Protein AF-A0A4R1XWA6-F1 (afdb_monomer_lite)

Sequence (95 aa):
MARWVLLISILNLIAIFLLYLNSFIQNNNHYAISIDTYFMSSSIIIFLFSLFCCKRNIILLSMLALVMSVVMNVYNIGVSYEIWIEREQPELATK

Radius of gyration: 16.39 Å; chains: 1; bounding box: 33×16×53 Å

Foldseek 3Di:
DVVVLQVLLVVLQVVLVVVLVVCVVVVDLPCVLVVLVVSLVSLVVSLVVVVVVVDPVSNVSSVVSNVSSVVSNVVSVVSVVLVVCVPPPVVVNPD

pLDDT: mean 82.65, std 9.49, range [50.03, 93.19]

Secondary structure (DSSP, 8-state):
-HHHHHHHHHHHHHHHHHHHHHHHHHT--TTHHHHHHHHHHHHHHHHHHHHHTT-HHHHHHHHHHHHHHHHHHHHHHHHHHHHHHHHH-TTTS--

Organism: Acinetobacter calcoaceticus (NCBI:txid471)

Structure (mmCIF, N/CA/C/O backbone):
data_AF-A0A4R1XWA6-F1
#
_entry.id   AF-A0A4R1XWA6-F1
#
loop_
_atom_site.group_PDB
_atom_site.id
_atom_site.type_symbol
_atom_site.label_atom_id
_atom_site.label_alt_id
_atom_site.label_comp_id
_atom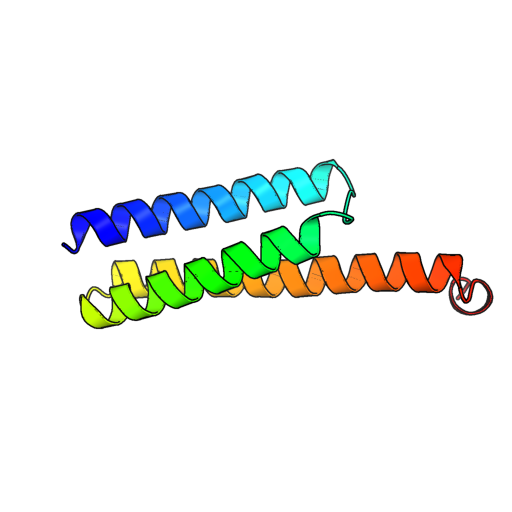_site.label_asym_id
_atom_site.label_entity_id
_atom_site.label_seq_id
_atom_site.pdbx_PDB_ins_code
_atom_site.Cartn_x
_atom_site.Cartn_y
_atom_site.Cartn_z
_atom_site.occupancy
_atom_site.B_iso_or_equiv
_atom_site.auth_seq_id
_atom_site.auth_comp_id
_atom_site.auth_asym_id
_atom_site.auth_atom_id
_atom_site.pdbx_PDB_model_num
ATOM 1 N N . MET A 1 1 ? -9.361 -3.636 22.628 1.00 70.75 1 MET A N 1
ATOM 2 C CA . MET A 1 1 ? -9.445 -4.047 21.207 1.00 70.75 1 MET A CA 1
ATOM 3 C C . MET A 1 1 ? -9.188 -2.873 20.257 1.00 70.75 1 MET A C 1
ATOM 5 O O . MET A 1 1 ? -8.149 -2.872 19.617 1.00 70.75 1 MET A O 1
ATOM 9 N N . ALA A 1 2 ? -10.015 -1.819 20.252 1.00 78.12 2 ALA A N 1
ATOM 10 C CA . ALA A 1 2 ? -9.855 -0.672 19.340 1.00 78.12 2 ALA A CA 1
ATOM 11 C C . ALA A 1 2 ? -8.477 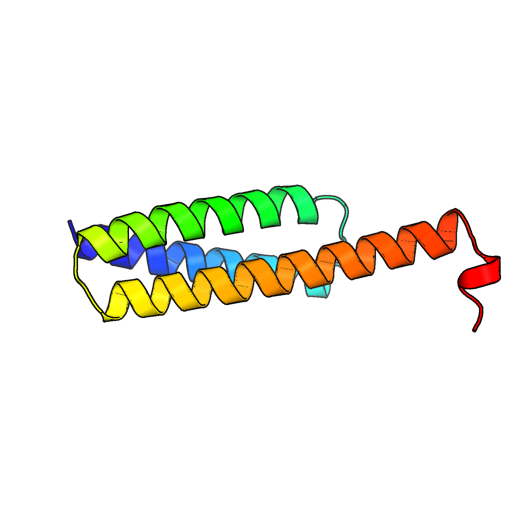0.034 19.376 1.00 78.12 2 ALA A C 1
ATOM 13 O O . ALA A 1 2 ? -7.987 0.461 18.338 1.00 78.12 2 ALA A O 1
ATOM 14 N N . ARG A 1 3 ? -7.822 0.126 20.545 1.00 85.56 3 ARG A N 1
ATOM 15 C CA . ARG A 1 3 ? -6.480 0.733 20.676 1.00 85.56 3 ARG A CA 1
ATOM 16 C C . ARG A 1 3 ? -5.397 -0.041 19.910 1.00 85.56 3 ARG A C 1
ATOM 18 O O . ARG A 1 3 ? -4.520 0.575 19.319 1.00 85.56 3 ARG A O 1
ATOM 25 N N . TRP A 1 4 ? -5.490 -1.370 19.891 1.00 87.69 4 TRP A N 1
ATOM 26 C CA . TRP A 1 4 ? -4.561 -2.234 19.158 1.00 87.69 4 TRP A CA 1
ATOM 27 C C . TRP A 1 4 ? -4.803 -2.165 17.653 1.00 87.69 4 TRP A C 1
ATOM 29 O O . TRP A 1 4 ? -3.852 -2.021 16.896 1.00 87.69 4 TRP A O 1
ATOM 39 N N . VAL A 1 5 ? -6.072 -2.169 17.227 1.00 86.06 5 VAL A N 1
ATOM 40 C CA . VAL A 1 5 ? -6.430 -1.994 15.809 1.00 86.06 5 VAL A CA 1
ATOM 41 C C . VAL A 1 5 ? -5.949 -0.636 15.298 1.00 86.06 5 VAL A C 1
ATOM 43 O O . VAL A 1 5 ? -5.390 -0.563 14.209 1.00 86.06 5 VAL A O 1
ATOM 46 N N . LEU A 1 6 ? -6.083 0.429 16.096 1.00 86.56 6 LEU A N 1
ATOM 47 C CA . LEU A 1 6 ? -5.549 1.748 15.753 1.00 86.56 6 LEU A CA 1
ATOM 48 C C . LEU A 1 6 ? -4.024 1.717 15.577 1.00 86.56 6 LEU A C 1
ATOM 50 O O . LEU A 1 6 ? -3.531 2.207 14.567 1.00 86.56 6 LEU A O 1
ATOM 54 N N . LEU A 1 7 ? -3.290 1.121 16.523 1.00 91.88 7 LEU A N 1
ATOM 55 C CA . LEU A 1 7 ? -1.831 1.012 16.439 1.00 91.88 7 LEU A CA 1
ATOM 56 C C . LEU A 1 7 ? -1.395 0.248 15.181 1.00 91.88 7 LEU A C 1
ATOM 58 O O . LEU A 1 7 ? -0.549 0.733 14.438 1.00 91.88 7 LEU A O 1
ATOM 62 N N . ILE A 1 8 ? -2.013 -0.905 14.914 1.00 89.69 8 ILE A N 1
ATOM 63 C CA . ILE A 1 8 ? -1.735 -1.720 13.723 1.00 89.69 8 ILE A CA 1
ATOM 64 C C . ILE A 1 8 ? -2.050 -0.934 12.447 1.00 89.69 8 ILE A C 1
ATOM 66 O O . ILE A 1 8 ? -1.266 -0.961 11.506 1.00 89.69 8 ILE A O 1
ATOM 70 N N . SER A 1 9 ? -3.157 -0.188 12.423 1.00 87.75 9 SER A N 1
ATOM 71 C CA . SER A 1 9 ? -3.540 0.619 11.258 1.00 87.75 9 SER A CA 1
ATOM 72 C C . SER A 1 9 ? -2.532 1.743 10.986 1.00 87.75 9 SER A C 1
ATOM 74 O O . SER A 1 9 ? -2.181 1.979 9.834 1.00 87.75 9 SER A O 1
ATOM 76 N N . ILE A 1 10 ? -2.033 2.409 12.035 1.00 90.81 10 ILE A N 1
ATOM 77 C CA . ILE A 1 10 ? -0.989 3.440 11.921 1.00 90.81 10 ILE A CA 1
ATOM 78 C C . ILE A 1 10 ? 0.317 2.822 11.416 1.00 90.81 10 ILE A C 1
ATOM 80 O O . ILE A 1 10 ? 0.910 3.346 10.479 1.00 90.81 10 ILE A O 1
ATOM 84 N N . LEU A 1 11 ? 0.748 1.699 11.996 1.00 92.38 11 LEU A N 1
ATOM 85 C CA . LEU A 1 11 ? 1.966 1.007 11.569 1.00 92.38 11 LEU A CA 1
ATOM 86 C C . LEU A 1 11 ? 1.874 0.534 10.114 1.00 92.38 11 LEU A C 1
ATOM 88 O O . LEU A 1 11 ? 2.837 0.690 9.372 1.00 92.38 11 LEU A O 1
ATOM 92 N N . ASN A 1 12 ? 0.717 0.020 9.690 1.00 90.56 12 ASN A N 1
ATOM 93 C CA . ASN A 1 12 ? 0.479 -0.385 8.305 1.00 90.56 12 ASN A CA 1
ATOM 94 C C . ASN A 1 12 ? 0.589 0.810 7.349 1.00 90.56 12 ASN A C 1
ATOM 96 O O . ASN A 1 12 ? 1.260 0.714 6.328 1.00 90.56 12 ASN A O 1
ATOM 100 N N . LEU A 1 13 ? 0.005 1.959 7.707 1.00 89.31 13 LEU A N 1
ATOM 101 C CA . LEU A 1 13 ? 0.111 3.177 6.903 1.00 89.31 13 LEU A CA 1
ATOM 102 C C . LEU A 1 13 ? 1.559 3.688 6.811 1.00 89.31 13 LEU A C 1
ATOM 104 O O . LEU A 1 13 ? 2.010 4.048 5.727 1.00 89.31 13 LEU A O 1
ATOM 108 N N . ILE A 1 14 ? 2.300 3.685 7.925 1.00 91.62 14 ILE A N 1
ATOM 109 C CA . ILE A 1 14 ? 3.721 4.069 7.946 1.00 91.62 14 ILE A CA 1
ATOM 110 C C . ILE A 1 14 ? 4.547 3.119 7.074 1.00 91.62 14 ILE A C 1
ATOM 112 O O . ILE A 1 14 ? 5.381 3.576 6.300 1.00 91.62 14 ILE A O 1
ATOM 116 N N . ALA A 1 15 ? 4.309 1.810 7.165 1.00 87.94 15 ALA A N 1
ATOM 117 C CA . ALA A 1 15 ? 5.024 0.819 6.369 1.00 87.94 15 ALA A CA 1
ATOM 118 C C . ALA A 1 15 ? 4.769 0.994 4.864 1.00 87.94 15 ALA A C 1
ATOM 120 O O . ALA A 1 15 ? 5.731 1.027 4.099 1.00 87.94 15 ALA A O 1
ATOM 121 N N . ILE A 1 16 ? 3.508 1.191 4.455 1.00 86.94 16 ILE A N 1
ATOM 122 C CA . ILE A 1 16 ? 3.145 1.514 3.063 1.00 86.94 16 ILE A CA 1
ATOM 123 C C . ILE A 1 16 ? 3.909 2.753 2.598 1.00 86.94 16 ILE A C 1
ATOM 125 O O . ILE A 1 16 ? 4.517 2.745 1.533 1.00 86.94 16 ILE A O 1
ATOM 129 N N . PHE A 1 17 ? 3.920 3.806 3.414 1.00 86.38 17 PHE A N 1
ATOM 130 C CA . PHE A 1 17 ? 4.584 5.057 3.069 1.00 86.38 17 PHE A CA 1
ATOM 131 C C . PHE A 1 17 ? 6.108 4.908 2.924 1.00 86.38 17 PHE A C 1
ATOM 133 O O . PHE A 1 17 ? 6.688 5.402 1.959 1.00 86.38 17 PHE A O 1
ATOM 140 N N . LEU A 1 18 ? 6.767 4.204 3.849 1.00 86.94 18 LEU A N 1
ATOM 141 C CA . LEU A 1 18 ? 8.215 3.973 3.792 1.00 86.94 18 LEU A CA 1
ATOM 142 C C . LEU A 1 18 ? 8.615 3.104 2.596 1.00 86.94 18 LEU A C 1
ATOM 144 O O . LEU A 1 18 ? 9.623 3.378 1.948 1.00 86.94 18 LEU A O 1
ATOM 148 N N . LEU A 1 19 ? 7.826 2.077 2.284 1.00 82.38 19 LEU A N 1
ATOM 149 C CA . LEU A 1 19 ? 8.080 1.218 1.130 1.00 82.38 19 LEU A CA 1
ATOM 150 C C . LEU A 1 19 ? 7.827 1.938 -0.185 1.00 82.38 19 LEU A C 1
ATOM 152 O O . LEU A 1 19 ? 8.620 1.773 -1.108 1.00 82.38 19 LEU A O 1
ATOM 156 N N . TYR A 1 20 ? 6.798 2.786 -0.244 1.00 80.00 20 TYR A N 1
ATOM 157 C CA . TYR A 1 20 ? 6.595 3.683 -1.374 1.00 80.00 20 TYR A CA 1
ATOM 158 C C . TYR A 1 20 ? 7.845 4.534 -1.590 1.00 80.00 20 TYR A C 1
ATOM 160 O O . TYR A 1 20 ? 8.396 4.546 -2.690 1.00 80.00 20 TYR A O 1
ATOM 168 N N . LEU A 1 21 ? 8.313 5.237 -0.551 1.00 82.06 21 LEU A N 1
ATOM 169 C CA . LEU A 1 21 ? 9.504 6.084 -0.647 1.00 82.06 21 LEU A CA 1
ATOM 170 C C . LEU A 1 21 ? 10.712 5.295 -1.152 1.00 82.06 21 LEU A C 1
ATOM 172 O O . LEU A 1 21 ? 11.425 5.765 -2.036 1.00 82.06 21 LEU A O 1
ATOM 176 N N . ASN A 1 22 ? 10.920 4.085 -0.635 1.00 81.00 22 ASN A N 1
ATOM 177 C CA . ASN A 1 22 ? 12.013 3.234 -1.085 1.00 81.00 22 ASN A CA 1
ATOM 178 C C . ASN A 1 22 ? 11.865 2.820 -2.560 1.00 81.00 22 ASN A C 1
ATOM 180 O O . ASN A 1 22 ? 12.837 2.889 -3.308 1.00 81.00 22 ASN A O 1
ATOM 184 N N . SER A 1 23 ? 10.661 2.433 -2.987 1.00 74.75 23 SER A N 1
ATOM 185 C CA . SER A 1 23 ? 10.360 2.067 -4.378 1.00 74.75 23 SER A CA 1
ATOM 186 C C . SER A 1 23 ? 10.600 3.235 -5.335 1.00 74.75 23 SER A C 1
ATOM 188 O O . SER A 1 23 ? 11.177 3.049 -6.403 1.00 74.75 23 SER A O 1
ATOM 190 N N . PHE A 1 24 ? 10.218 4.447 -4.926 1.00 75.31 24 PHE A N 1
ATOM 191 C CA . PHE A 1 24 ? 10.455 5.667 -5.692 1.00 75.31 24 PHE A CA 1
ATOM 192 C C . PHE A 1 24 ? 11.951 5.997 -5.814 1.00 75.31 24 PHE A C 1
ATOM 194 O O . PHE A 1 24 ? 12.414 6.354 -6.890 1.00 75.31 24 PHE A O 1
ATOM 201 N N . ILE A 1 25 ? 12.727 5.846 -4.734 1.00 79.44 25 ILE A N 1
ATOM 202 C CA . ILE A 1 25 ? 14.172 6.133 -4.739 1.00 79.44 25 ILE A CA 1
ATOM 203 C C . ILE A 1 25 ? 14.948 5.108 -5.568 1.00 79.44 25 ILE A C 1
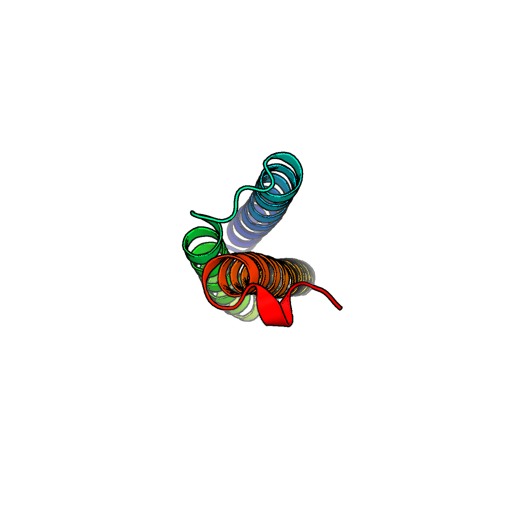ATOM 205 O O . ILE A 1 25 ? 15.871 5.469 -6.295 1.00 79.44 25 ILE A O 1
ATOM 209 N N . GLN A 1 26 ? 14.624 3.823 -5.427 1.00 72.62 26 GLN A N 1
ATOM 210 C CA . GLN A 1 26 ? 15.410 2.757 -6.045 1.00 72.62 26 GLN A CA 1
ATOM 211 C C . GLN A 1 26 ? 15.068 2.531 -7.518 1.00 72.62 26 GLN A C 1
ATOM 213 O O . GLN A 1 26 ? 15.812 1.811 -8.181 1.00 72.62 26 GLN A O 1
ATOM 218 N N . ASN A 1 27 ? 13.964 3.096 -8.029 1.00 66.44 27 ASN A N 1
ATOM 219 C CA . ASN A 1 27 ? 13.429 2.782 -9.362 1.00 66.44 27 ASN A CA 1
ATOM 220 C C . ASN A 1 27 ? 13.311 1.259 -9.605 1.00 66.44 27 ASN A C 1
ATOM 222 O O . ASN A 1 27 ? 13.377 0.778 -10.734 1.00 66.44 27 ASN A O 1
ATOM 226 N N . ASN A 1 28 ? 13.203 0.474 -8.528 1.00 60.38 28 ASN A N 1
ATOM 227 C CA . ASN A 1 28 ? 13.422 -0.963 -8.558 1.00 60.38 28 ASN A CA 1
ATOM 228 C C . ASN A 1 28 ? 12.109 -1.682 -8.271 1.00 60.38 28 ASN A C 1
ATOM 230 O O . ASN A 1 28 ? 11.592 -1.644 -7.156 1.00 60.38 28 ASN A O 1
ATOM 234 N N . ASN A 1 29 ? 11.576 -2.327 -9.305 1.00 61.19 29 ASN A N 1
ATOM 235 C CA . ASN A 1 29 ? 10.191 -2.790 -9.342 1.00 61.19 29 ASN A CA 1
ATOM 236 C C . ASN A 1 29 ? 10.050 -4.319 -9.186 1.00 61.19 29 ASN A C 1
ATOM 238 O O . ASN A 1 29 ? 8.952 -4.852 -9.057 1.00 61.19 29 ASN A O 1
ATOM 242 N N . HIS A 1 30 ? 11.168 -5.055 -9.163 1.00 56.12 30 HIS A N 1
ATOM 243 C CA . HIS A 1 30 ? 11.161 -6.521 -9.258 1.00 56.12 30 HIS A CA 1
ATOM 244 C C . HIS A 1 30 ? 10.492 -7.248 -8.077 1.00 56.12 30 HIS A C 1
ATOM 246 O O . HIS A 1 30 ? 9.954 -8.336 -8.265 1.00 56.12 30 HIS A O 1
ATOM 252 N N . TYR A 1 31 ? 10.487 -6.651 -6.879 1.00 58.47 31 TYR A N 1
ATOM 253 C CA . TYR A 1 31 ? 9.787 -7.181 -5.694 1.00 58.47 31 TYR A CA 1
ATOM 254 C C . TYR A 1 31 ? 8.492 -6.423 -5.366 1.00 58.47 31 TYR A C 1
ATOM 256 O O . TYR A 1 31 ? 7.780 -6.779 -4.420 1.00 58.47 31 TYR A O 1
ATOM 264 N N . ALA A 1 32 ? 8.175 -5.386 -6.142 1.00 63.00 32 ALA A N 1
ATOM 265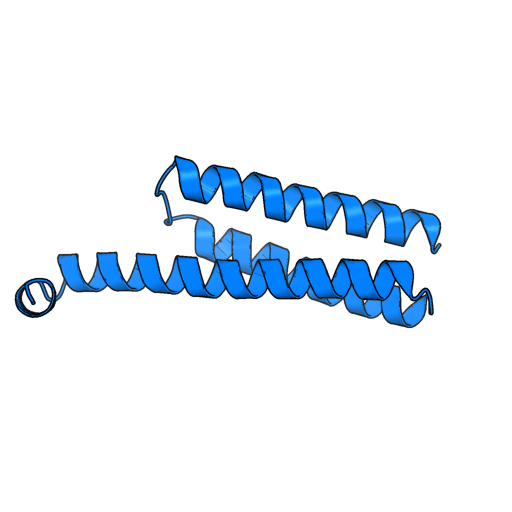 C CA . ALA A 1 32 ? 7.117 -4.442 -5.823 1.00 63.00 32 ALA A CA 1
ATOM 266 C C . ALA A 1 32 ? 5.733 -5.097 -5.871 1.00 63.00 32 ALA A C 1
ATOM 268 O O . ALA A 1 32 ? 4.957 -4.951 -4.936 1.00 63.00 32 ALA A O 1
ATOM 269 N N . ILE A 1 33 ? 5.478 -5.962 -6.860 1.00 65.75 33 ILE A N 1
ATOM 270 C CA . ILE A 1 33 ? 4.179 -6.638 -7.024 1.00 65.75 33 ILE A CA 1
ATOM 271 C C . ILE A 1 33 ? 3.819 -7.491 -5.795 1.00 65.75 33 ILE A C 1
ATOM 273 O O . ILE A 1 33 ? 2.693 -7.429 -5.297 1.00 65.75 33 ILE A O 1
ATOM 277 N N . SER A 1 34 ? 4.768 -8.276 -5.268 1.00 71.19 34 SER A N 1
ATOM 278 C CA . SER A 1 34 ? 4.530 -9.113 -4.081 1.00 71.19 34 SER A CA 1
ATOM 279 C C . SER A 1 34 ? 4.312 -8.292 -2.811 1.00 71.19 34 SER A C 1
ATOM 281 O O . SER A 1 34 ? 3.458 -8.632 -1.990 1.00 71.19 34 SER A O 1
ATOM 283 N N . ILE A 1 35 ? 5.063 -7.200 -2.663 1.00 76.44 35 ILE A N 1
ATOM 284 C CA . ILE A 1 35 ? 4.977 -6.309 -1.507 1.00 76.44 35 ILE A CA 1
ATOM 285 C C . ILE A 1 35 ? 3.646 -5.550 -1.549 1.00 76.44 35 ILE A C 1
ATOM 287 O O . ILE A 1 35 ? 2.907 -5.561 -0.567 1.00 76.44 35 ILE A O 1
ATOM 291 N N . ASP A 1 36 ? 3.274 -4.993 -2.697 1.00 80.81 36 ASP A N 1
ATOM 292 C CA . ASP A 1 36 ? 2.008 -4.284 -2.885 1.00 80.81 36 ASP A CA 1
ATOM 293 C C . ASP A 1 36 ? 0.809 -5.192 -2.623 1.00 80.81 36 ASP A C 1
ATOM 295 O O . ASP A 1 36 ? -0.134 -4.798 -1.939 1.00 80.81 36 ASP A O 1
ATOM 299 N N . THR A 1 37 ? 0.856 -6.434 -3.112 1.00 81.94 37 THR A N 1
ATOM 300 C CA . THR A 1 37 ? -0.217 -7.413 -2.887 1.00 81.94 37 THR A CA 1
ATOM 301 C C . THR A 1 37 ? -0.365 -7.735 -1.400 1.00 81.94 37 THR A C 1
ATOM 303 O O . THR A 1 37 ? -1.489 -7.832 -0.894 1.00 81.94 37 THR A O 1
ATOM 306 N N . TYR A 1 38 ? 0.751 -7.853 -0.673 1.00 86.31 38 TYR A N 1
ATOM 307 C CA . TYR A 1 38 ? 0.739 -8.034 0.777 1.00 86.31 38 TYR A CA 1
ATOM 308 C C . TYR A 1 38 ? 0.107 -6.833 1.491 1.00 86.31 38 TYR A C 1
ATOM 310 O O . TYR A 1 38 ? -0.800 -7.026 2.300 1.00 86.31 38 TYR A O 1
ATOM 318 N N . PHE A 1 39 ? 0.521 -5.604 1.167 1.00 86.19 39 PHE A N 1
ATOM 319 C CA . PHE A 1 39 ? -0.002 -4.393 1.813 1.00 86.19 39 PHE A CA 1
ATOM 320 C C . PHE A 1 39 ? -1.450 -4.081 1.449 1.00 86.19 39 PHE A C 1
ATOM 322 O O . PHE A 1 39 ? -2.215 -3.603 2.290 1.00 86.19 39 PHE A O 1
ATOM 329 N N . MET A 1 40 ? -1.869 -4.406 0.230 1.00 88.06 40 MET A N 1
ATOM 330 C CA . MET A 1 40 ? -3.271 -4.341 -0.156 1.00 88.06 40 MET A CA 1
ATOM 331 C C . MET A 1 40 ? -4.088 -5.333 0.679 1.00 88.06 40 MET A C 1
ATOM 333 O O . MET A 1 40 ? -5.071 -4.945 1.310 1.00 88.06 40 MET A O 1
ATOM 337 N N . SER A 1 41 ? -3.639 -6.588 0.769 1.00 88.56 41 SER A N 1
ATOM 338 C CA . SER A 1 41 ? -4.319 -7.637 1.540 1.00 88.56 41 SER A CA 1
ATOM 339 C C . SER A 1 41 ? -4.384 -7.311 3.036 1.00 88.56 41 SER A C 1
ATOM 341 O O . SER A 1 41 ? -5.450 -7.423 3.647 1.00 88.56 41 SER A O 1
ATOM 343 N N . SER A 1 42 ? -3.281 -6.849 3.635 1.00 89.31 42 SER A N 1
ATOM 344 C CA . SER A 1 42 ? -3.246 -6.439 5.044 1.00 89.31 42 SER A CA 1
ATOM 345 C C . SER A 1 42 ? -4.180 -5.256 5.304 1.00 89.31 42 SER A C 1
ATOM 347 O O . SER A 1 42 ? -4.921 -5.266 6.288 1.00 89.31 42 SER A O 1
ATOM 349 N N . SER A 1 43 ? -4.219 -4.273 4.401 1.00 89.62 43 SER A N 1
ATOM 350 C CA . SER A 1 43 ? -5.105 -3.110 4.509 1.00 89.62 43 SER A CA 1
ATOM 351 C C . SER A 1 43 ? -6.582 -3.499 4.429 1.00 89.62 43 SER A C 1
ATOM 353 O O . SER A 1 43 ? -7.381 -2.970 5.203 1.00 89.62 43 SER A O 1
ATOM 355 N N . ILE A 1 44 ? -6.950 -4.462 3.572 1.00 93.19 44 ILE A N 1
ATOM 356 C CA . ILE A 1 44 ? -8.317 -5.012 3.506 1.00 93.19 44 ILE A CA 1
ATOM 357 C C . ILE A 1 44 ? -8.690 -5.667 4.839 1.00 93.19 44 ILE A C 1
ATOM 359 O O . ILE A 1 44 ? -9.745 -5.370 5.401 1.00 93.19 44 ILE A O 1
ATOM 363 N N . ILE A 1 45 ? -7.825 -6.528 5.379 1.00 92.81 45 ILE A N 1
ATOM 364 C CA . ILE A 1 45 ? -8.085 -7.219 6.650 1.00 92.81 45 ILE A CA 1
ATOM 365 C C . ILE A 1 45 ? -8.258 -6.202 7.785 1.00 92.81 45 ILE A C 1
ATOM 367 O O . ILE A 1 45 ? -9.225 -6.275 8.545 1.00 92.81 45 ILE A O 1
ATOM 371 N N . ILE A 1 46 ? -7.364 -5.214 7.879 1.00 89.94 46 ILE A N 1
ATOM 372 C CA . ILE A 1 46 ? -7.438 -4.149 8.888 1.00 89.94 46 ILE A CA 1
ATOM 373 C C . ILE A 1 46 ? -8.729 -3.334 8.730 1.00 89.94 46 ILE A C 1
ATOM 375 O O . ILE A 1 46 ? -9.356 -2.993 9.734 1.00 89.94 46 ILE A O 1
ATOM 379 N N . PHE A 1 47 ? -9.156 -3.055 7.496 1.00 90.88 47 PHE A N 1
ATOM 380 C CA . PHE A 1 47 ? -10.414 -2.367 7.218 1.00 90.88 47 PHE A CA 1
ATOM 381 C C . PHE A 1 47 ? -11.634 -3.163 7.707 1.00 90.88 47 PHE A C 1
ATOM 383 O O . PHE A 1 47 ? -12.502 -2.608 8.378 1.00 90.88 47 PHE A O 1
ATOM 390 N N . LEU A 1 48 ? -11.682 -4.476 7.473 1.00 92.81 48 LEU A N 1
ATOM 391 C CA . LEU A 1 48 ? -12.762 -5.325 7.994 1.00 92.81 48 LEU A CA 1
ATOM 392 C C . LEU A 1 48 ? -12.797 -5.321 9.533 1.00 92.81 48 LEU A C 1
ATOM 394 O O . LEU A 1 48 ? -13.863 -5.175 10.136 1.00 92.81 48 LEU A O 1
ATOM 398 N N . PHE A 1 49 ? -11.633 -5.394 10.185 1.00 88.81 49 PHE A N 1
ATOM 399 C CA . PHE A 1 49 ? -11.539 -5.282 11.645 1.00 88.81 49 PHE A CA 1
ATOM 400 C C . PHE A 1 49 ? -11.929 -3.893 12.170 1.00 88.81 49 PHE A C 1
ATOM 402 O O . PHE A 1 49 ? -12.496 -3.781 13.263 1.00 88.81 49 PHE A O 1
ATOM 409 N N . SER A 1 50 ? -11.638 -2.824 11.428 1.00 88.62 50 SER A N 1
ATOM 410 C CA . SER A 1 50 ? -11.978 -1.459 11.836 1.00 88.62 50 SER A CA 1
ATOM 411 C C . SER A 1 50 ? -13.472 -1.169 11.703 1.00 88.62 50 SER A C 1
ATOM 413 O O . SER A 1 50 ? -14.033 -0.525 12.598 1.00 88.62 50 SER A O 1
ATOM 415 N N . LEU A 1 51 ? -14.125 -1.722 10.674 1.00 89.69 51 LEU A N 1
ATOM 416 C CA . LEU A 1 51 ? -15.584 -1.758 10.551 1.00 89.69 51 LEU A CA 1
ATOM 417 C C . LEU A 1 51 ? -16.218 -2.491 11.737 1.00 89.69 51 LEU A C 1
ATOM 419 O O . LEU A 1 51 ? -17.107 -1.935 12.377 1.00 89.69 51 LEU A O 1
ATOM 423 N N . PHE A 1 52 ? -15.706 -3.672 12.101 1.00 89.50 52 PHE A N 1
ATOM 424 C CA . PHE A 1 52 ? -16.190 -4.428 13.264 1.00 89.50 52 PHE A CA 1
ATOM 425 C C . PHE A 1 52 ? -16.060 -3.644 14.582 1.00 89.50 52 PHE A C 1
ATOM 427 O O . PHE A 1 52 ? -16.921 -3.721 15.454 1.00 89.50 52 PHE A O 1
ATOM 434 N N . CYS A 1 53 ? -15.003 -2.843 14.733 1.00 86.94 53 CYS A N 1
ATOM 435 C CA . CYS A 1 53 ? -14.807 -2.004 15.917 1.00 86.94 53 CYS A CA 1
ATOM 436 C C . CYS A 1 53 ? -15.692 -0.739 15.947 1.00 86.94 53 CYS A C 1
ATOM 438 O O . CYS A 1 53 ? -15.670 -0.026 16.955 1.00 86.94 53 CYS A O 1
ATOM 440 N N . CYS A 1 54 ? -16.419 -0.419 14.868 1.00 86.56 54 CYS A N 1
ATOM 441 C CA . CYS A 1 54 ? -17.282 0.763 14.728 1.00 86.56 54 CYS A CA 1
ATOM 442 C C . CYS A 1 54 ? -16.595 2.096 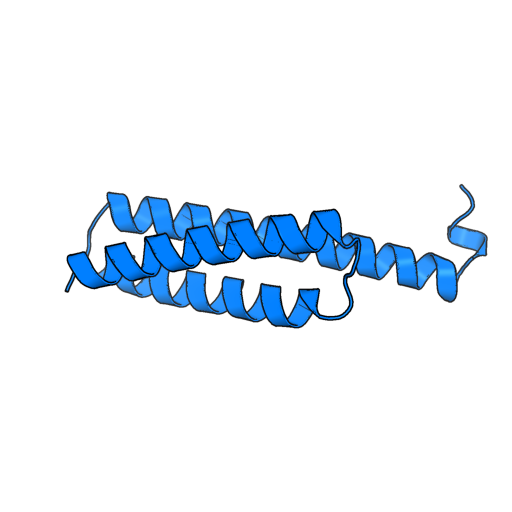15.092 1.00 86.56 54 CYS A C 1
ATOM 444 O O . CYS A 1 54 ? -17.216 3.016 15.631 1.00 86.56 54 CYS A O 1
ATOM 446 N N . LYS A 1 55 ? -15.286 2.226 14.834 1.00 84.62 55 LYS A N 1
ATOM 447 C CA . LYS A 1 55 ? -14.525 3.453 15.126 1.00 84.62 55 LYS A CA 1
ATOM 448 C C . LYS A 1 55 ? -14.223 4.217 13.845 1.00 84.62 55 LYS A C 1
ATOM 450 O O . LYS A 1 55 ? -13.292 3.872 13.124 1.00 84.62 55 LYS A O 1
ATOM 455 N N . ARG A 1 56 ? -14.946 5.323 13.629 1.00 88.06 56 ARG A N 1
ATOM 456 C CA . ARG A 1 56 ? -14.823 6.189 12.440 1.00 88.06 56 ARG A CA 1
ATOM 457 C C . ARG A 1 56 ? -13.378 6.568 12.103 1.00 88.06 56 ARG A C 1
ATOM 459 O O . ARG A 1 56 ? -12.987 6.464 10.950 1.00 88.06 56 ARG A O 1
ATOM 466 N N . ASN A 1 57 ? -12.574 6.943 13.098 1.00 88.06 57 ASN A N 1
ATOM 467 C CA . ASN A 1 57 ? -11.182 7.347 12.867 1.00 88.06 57 ASN A CA 1
ATOM 468 C C . ASN A 1 57 ? -10.321 6.197 12.323 1.00 88.06 57 ASN A C 1
ATOM 470 O O . ASN A 1 57 ? -9.491 6.418 11.451 1.00 88.06 57 ASN A O 1
ATOM 474 N N . ILE A 1 58 ? -10.537 4.974 12.819 1.00 88.12 58 ILE A N 1
ATOM 475 C CA . ILE A 1 58 ? -9.798 3.793 12.360 1.00 88.12 58 ILE A CA 1
ATOM 476 C C . ILE A 1 58 ? -10.248 3.433 10.942 1.00 88.12 58 ILE A C 1
ATOM 478 O O . ILE A 1 58 ? -9.405 3.192 10.092 1.00 88.12 58 ILE A O 1
ATOM 482 N N . ILE A 1 59 ? -11.556 3.492 10.669 1.00 89.75 59 ILE A N 1
ATOM 483 C CA . ILE A 1 59 ? -12.127 3.247 9.336 1.00 89.75 59 ILE A CA 1
ATOM 484 C C . ILE A 1 59 ? -11.527 4.206 8.300 1.00 89.75 59 ILE A C 1
ATOM 486 O O . ILE A 1 59 ? -11.058 3.757 7.260 1.00 89.75 59 ILE A O 1
ATOM 490 N N . LEU A 1 60 ? -11.487 5.510 8.598 1.00 90.75 60 LEU A N 1
ATOM 491 C CA . LEU A 1 60 ? -10.896 6.514 7.704 1.00 90.75 60 LEU A CA 1
ATOM 492 C C . LEU A 1 60 ? -9.406 6.250 7.451 1.00 90.75 60 LEU A C 1
ATOM 494 O O . LEU A 1 60 ? -8.954 6.340 6.313 1.00 90.75 60 LEU A O 1
ATOM 498 N N . LEU A 1 61 ? -8.653 5.881 8.491 1.00 90.75 61 LEU A N 1
ATOM 499 C CA . LEU A 1 61 ? -7.235 5.551 8.357 1.00 90.75 61 LEU A CA 1
ATOM 500 C C . LEU A 1 61 ? -7.019 4.292 7.500 1.00 90.75 61 LEU A C 1
ATOM 502 O O . LEU A 1 61 ? -6.142 4.271 6.641 1.00 90.75 61 LEU A O 1
ATOM 506 N N . SER A 1 62 ? -7.835 3.254 7.704 1.00 88.56 62 SER A N 1
ATOM 507 C CA . SER A 1 62 ? -7.798 2.026 6.904 1.00 88.56 62 SER A CA 1
ATOM 508 C C . SER A 1 62 ? -8.181 2.282 5.443 1.00 88.56 62 SER A C 1
ATOM 510 O O . SER A 1 62 ? -7.550 1.727 4.548 1.00 88.56 62 SER A O 1
ATOM 512 N N . MET A 1 63 ? -9.169 3.147 5.184 1.00 90.62 63 MET A N 1
ATOM 513 C CA . MET A 1 63 ? -9.525 3.570 3.824 1.00 90.62 63 MET A CA 1
ATOM 514 C C . MET A 1 63 ? -8.372 4.305 3.144 1.00 90.62 63 MET A C 1
ATOM 516 O O . MET A 1 63 ? -8.069 4.020 1.989 1.00 90.62 63 MET A O 1
ATOM 520 N N . LEU A 1 64 ? -7.695 5.207 3.858 1.00 92.00 64 LEU A N 1
ATOM 521 C CA . LEU A 1 64 ? -6.527 5.904 3.325 1.00 92.00 64 LEU A CA 1
ATOM 522 C C . LEU A 1 64 ? -5.406 4.919 2.959 1.00 92.00 64 LEU A C 1
ATOM 524 O O . LEU A 1 64 ? -4.847 5.009 1.870 1.00 92.00 64 LEU A O 1
ATOM 528 N N . ALA A 1 65 ? -5.115 3.950 3.831 1.00 89.94 65 ALA A N 1
ATOM 529 C CA . ALA A 1 65 ? -4.116 2.914 3.566 1.00 89.94 65 ALA A CA 1
ATOM 530 C C . ALA A 1 65 ? -4.465 2.063 2.330 1.00 89.94 65 ALA A C 1
ATOM 532 O O . ALA A 1 65 ? -3.585 1.761 1.523 1.00 89.94 65 ALA A O 1
ATOM 533 N N . LEU A 1 66 ? -5.747 1.725 2.149 1.00 91.12 66 LEU A N 1
ATOM 534 C CA . LEU A 1 66 ? -6.237 1.018 0.963 1.00 91.12 66 LEU A CA 1
ATOM 535 C C . LEU A 1 66 ? -6.019 1.823 -0.315 1.00 91.12 66 LEU A C 1
ATOM 537 O O . LEU A 1 66 ? -5.446 1.299 -1.265 1.00 91.12 66 LEU A O 1
ATOM 541 N N . VAL A 1 67 ? -6.434 3.092 -0.329 1.00 91.19 67 VAL A N 1
ATOM 542 C CA . VAL A 1 67 ? -6.264 3.966 -1.500 1.00 91.19 67 VAL A CA 1
ATOM 543 C C . VAL A 1 67 ? -4.787 4.085 -1.869 1.00 91.19 67 VAL A C 1
ATOM 545 O O . VAL A 1 67 ? -4.439 3.893 -3.030 1.00 91.19 67 VAL A O 1
ATOM 548 N N . MET A 1 68 ? -3.910 4.318 -0.888 1.00 88.75 68 MET A N 1
ATOM 549 C CA . MET A 1 68 ? -2.464 4.404 -1.124 1.00 88.75 68 MET A CA 1
ATOM 550 C C . MET A 1 68 ? -1.895 3.097 -1.691 1.00 88.75 68 MET A C 1
ATOM 552 O O . MET A 1 68 ? -1.112 3.133 -2.636 1.00 88.75 68 MET A O 1
ATOM 556 N N . SER A 1 69 ? -2.321 1.946 -1.161 1.00 88.00 69 SER A N 1
ATOM 557 C CA . SER A 1 69 ? -1.868 0.633 -1.644 1.00 88.00 69 SER A CA 1
ATOM 558 C C . SER A 1 69 ? -2.317 0.361 -3.082 1.00 88.00 69 SER A C 1
ATOM 560 O O . SER A 1 69 ? -1.535 -0.141 -3.883 1.00 88.00 69 SER A O 1
ATOM 562 N N . VAL A 1 70 ? -3.558 0.719 -3.432 1.00 88.88 70 VAL A N 1
ATOM 563 C CA . VAL A 1 70 ? -4.094 0.545 -4.793 1.00 88.88 70 VAL A CA 1
ATOM 564 C C . VAL A 1 70 ? -3.370 1.448 -5.787 1.00 88.88 70 VAL A C 1
ATOM 566 O O . VAL A 1 70 ? -2.955 0.975 -6.841 1.00 88.88 70 VAL A O 1
ATOM 569 N N . VAL A 1 71 ? -3.184 2.729 -5.456 1.00 86.75 71 VAL A N 1
ATOM 570 C CA . VAL A 1 71 ? -2.456 3.673 -6.321 1.00 86.75 71 VAL A CA 1
ATOM 571 C C . VAL A 1 71 ? -1.036 3.179 -6.579 1.00 86.75 71 VAL A C 1
ATOM 573 O O . VAL A 1 71 ? -0.586 3.194 -7.723 1.00 86.75 71 VAL A O 1
ATOM 576 N N . MET A 1 72 ? -0.356 2.688 -5.541 1.00 82.81 72 MET A N 1
ATOM 577 C CA . MET A 1 72 ? 1.000 2.165 -5.683 1.00 82.81 72 MET A CA 1
ATOM 578 C C . MET A 1 72 ? 1.051 0.915 -6.561 1.00 82.81 72 MET A C 1
ATOM 580 O O . MET A 1 72 ? 1.892 0.821 -7.449 1.00 82.81 72 MET A O 1
ATOM 584 N N . ASN A 1 73 ? 0.110 -0.008 -6.371 1.00 85.94 73 ASN A N 1
ATOM 585 C CA . ASN A 1 73 ? 0.024 -1.210 -7.190 1.00 85.94 73 ASN A CA 1
ATOM 586 C C . ASN A 1 73 ? -0.169 -0.869 -8.678 1.00 85.94 73 ASN A C 1
ATOM 588 O O . ASN A 1 73 ? 0.528 -1.415 -9.529 1.00 85.94 73 ASN A O 1
ATOM 592 N N . VAL A 1 74 ? -1.053 0.085 -8.991 1.00 84.44 74 VAL A N 1
ATOM 593 C CA . VAL A 1 74 ? -1.259 0.561 -10.369 1.00 84.44 74 VAL A CA 1
ATOM 594 C C . VAL A 1 74 ? 0.015 1.196 -10.932 1.00 84.44 74 VAL A C 1
ATOM 596 O O . VAL A 1 74 ? 0.392 0.888 -12.061 1.00 84.44 74 VAL A O 1
ATOM 599 N N . TYR A 1 75 ? 0.698 2.041 -10.154 1.00 83.44 75 TYR A N 1
ATOM 600 C CA . TYR A 1 75 ? 1.964 2.659 -10.561 1.00 83.44 75 TYR A CA 1
ATOM 601 C C . TYR A 1 75 ? 3.035 1.606 -10.878 1.00 83.44 75 TYR A C 1
ATOM 603 O O . TYR A 1 75 ? 3.639 1.632 -11.949 1.00 83.44 75 TYR A O 1
ATOM 611 N N . ASN A 1 76 ? 3.218 0.627 -9.992 1.00 79.94 76 ASN A N 1
ATOM 612 C CA . ASN A 1 76 ? 4.221 -0.420 -10.159 1.00 79.94 76 ASN A CA 1
ATOM 613 C C . ASN A 1 76 ? 3.895 -1.369 -11.317 1.00 79.94 76 ASN A C 1
ATOM 615 O O . ASN A 1 76 ? 4.807 -1.782 -12.036 1.00 79.94 76 ASN A O 1
ATOM 619 N N . ILE A 1 77 ? 2.619 -1.681 -11.558 1.00 82.00 77 ILE A N 1
ATOM 620 C CA . ILE A 1 77 ? 2.202 -2.411 -12.764 1.00 82.00 77 ILE A CA 1
ATOM 621 C C . ILE A 1 77 ? 2.533 -1.594 -14.017 1.00 82.00 77 ILE A C 1
ATOM 623 O O . ILE A 1 77 ? 3.082 -2.154 -14.962 1.00 82.00 77 ILE A O 1
ATOM 627 N N . GLY A 1 78 ? 2.259 -0.287 -14.011 1.00 81.81 78 GLY A N 1
ATOM 628 C CA . GLY A 1 78 ? 2.573 0.616 -15.121 1.00 81.81 78 GLY A CA 1
ATOM 629 C C . GLY A 1 78 ? 4.059 0.618 -15.479 1.00 81.81 78 GLY A C 1
ATOM 630 O O . GLY A 1 78 ? 4.411 0.335 -16.619 1.00 81.81 78 GLY A O 1
ATOM 631 N N . VAL A 1 79 ? 4.934 0.829 -14.492 1.00 79.75 79 VAL A N 1
ATOM 632 C CA . VAL A 1 79 ? 6.395 0.793 -14.692 1.00 79.75 79 VAL A CA 1
ATOM 633 C C . VAL A 1 79 ? 6.862 -0.598 -15.139 1.00 79.75 79 VAL A C 1
ATOM 635 O O . VAL A 1 79 ? 7.728 -0.724 -15.999 1.00 79.75 79 VAL A O 1
ATOM 638 N N . SER A 1 80 ? 6.290 -1.671 -14.582 1.00 79.19 80 SER A N 1
ATOM 639 C CA . SER A 1 80 ? 6.632 -3.041 -15.000 1.00 79.19 80 SER A CA 1
ATOM 640 C C . SER A 1 80 ? 6.246 -3.304 -16.457 1.00 79.19 80 SER A C 1
ATOM 642 O O . SER A 1 80 ? 6.976 -3.986 -17.173 1.00 79.19 80 SER A O 1
ATOM 644 N N . TYR A 1 81 ? 5.110 -2.760 -16.894 1.00 83.00 81 TYR A N 1
ATOM 645 C CA . TYR A 1 81 ? 4.637 -2.864 -18.269 1.00 83.00 81 TYR A CA 1
ATOM 646 C C . TYR A 1 81 ? 5.496 -2.043 -19.238 1.00 83.00 81 TYR A C 1
ATOM 648 O O . TYR A 1 81 ? 5.803 -2.521 -20.325 1.00 83.00 81 TYR A O 1
ATOM 656 N N . GLU A 1 82 ? 5.945 -0.855 -18.832 1.00 82.50 82 GLU A N 1
ATOM 657 C CA . GLU A 1 82 ? 6.872 -0.024 -19.611 1.00 82.50 82 GLU A CA 1
ATOM 658 C C . GLU A 1 82 ? 8.203 -0.752 -19.857 1.00 82.50 82 GLU A C 1
ATOM 660 O O . GLU A 1 82 ? 8.601 -0.931 -21.006 1.00 82.50 82 GLU A O 1
ATOM 665 N N . ILE A 1 83 ? 8.815 -1.309 -18.805 1.00 81.56 83 ILE A N 1
ATOM 666 C CA . ILE A 1 83 ? 10.047 -2.117 -18.910 1.00 81.56 83 ILE A CA 1
ATOM 667 C C . ILE A 1 83 ? 9.842 -3.337 -19.823 1.00 81.56 83 ILE A C 1
ATOM 669 O O . ILE A 1 83 ? 10.737 -3.732 -20.574 1.00 81.56 83 ILE A O 1
ATOM 673 N N . TRP A 1 84 ? 8.668 -3.968 -19.746 1.00 84.56 84 TRP A N 1
ATOM 674 C CA . TRP A 1 84 ? 8.321 -5.104 -20.595 1.00 84.56 84 TRP A CA 1
ATOM 675 C C . TRP A 1 84 ? 8.217 -4.699 -22.074 1.00 84.56 84 TRP A C 1
ATOM 677 O O . TRP A 1 84 ? 8.816 -5.368 -22.917 1.00 84.56 84 TRP A O 1
ATOM 687 N N . ILE A 1 85 ? 7.549 -3.581 -22.387 1.00 84.94 85 ILE A N 1
ATOM 688 C CA . ILE A 1 85 ? 7.474 -3.033 -23.753 1.00 84.94 85 ILE A CA 1
ATOM 689 C C . ILE A 1 85 ? 8.870 -2.710 -24.281 1.00 84.94 85 ILE A C 1
ATOM 691 O O . ILE A 1 85 ? 9.204 -3.121 -25.389 1.00 84.94 85 ILE A O 1
ATOM 695 N N . GLU A 1 86 ? 9.701 -2.013 -23.504 1.00 84.81 86 GLU A N 1
ATOM 696 C CA . GLU A 1 86 ? 11.065 -1.660 -23.917 1.00 84.81 86 GLU A CA 1
ATOM 697 C C . GLU A 1 86 ? 11.907 -2.896 -24.259 1.00 84.81 86 GLU A C 1
ATOM 699 O O . GLU A 1 86 ? 12.720 -2.866 -25.185 1.00 84.81 86 GLU A O 1
ATOM 704 N N . ARG A 1 87 ? 11.703 -4.001 -23.530 1.00 82.62 87 ARG A N 1
ATOM 705 C CA . ARG A 1 87 ? 12.423 -5.259 -23.747 1.00 82.62 87 ARG A CA 1
ATOM 706 C C . ARG A 1 87 ? 11.890 -6.056 -24.937 1.00 82.62 87 ARG A C 1
ATOM 708 O O . ARG A 1 87 ? 12.689 -6.590 -25.703 1.00 82.62 87 ARG A O 1
ATOM 715 N N . GLU A 1 88 ? 10.577 -6.234 -25.033 1.00 85.75 88 GLU A N 1
ATOM 716 C CA . GLU A 1 88 ? 9.967 -7.217 -25.942 1.00 85.75 88 GLU A CA 1
ATOM 717 C C . GLU A 1 88 ? 9.409 -6.590 -27.220 1.00 85.75 88 GLU A C 1
ATOM 719 O O . GLU A 1 88 ? 9.307 -7.272 -28.239 1.00 85.75 88 GLU A O 1
ATOM 724 N N . GLN A 1 89 ? 9.093 -5.295 -27.198 1.00 82.38 89 GLN A N 1
ATOM 725 C CA . GLN A 1 89 ? 8.529 -4.555 -28.327 1.00 82.38 89 GLN A CA 1
ATOM 726 C C . GLN A 1 89 ? 9.176 -3.160 -28.462 1.00 82.38 89 GLN A C 1
ATOM 728 O O . GLN A 1 89 ? 8.488 -2.140 -28.361 1.00 82.38 89 GLN A O 1
ATOM 733 N N . PRO A 1 90 ? 10.495 -3.075 -28.735 1.00 74.88 90 PRO A N 1
ATOM 734 C CA . PRO A 1 90 ? 11.229 -1.802 -28.778 1.00 74.88 90 PRO A CA 1
ATOM 735 C C . PRO A 1 90 ? 10.708 -0.819 -29.845 1.00 74.88 90 PRO A C 1
ATOM 737 O O . PRO A 1 90 ? 10.867 0.395 -29.727 1.00 74.88 90 PRO A O 1
ATOM 740 N N . GLU A 1 91 ? 10.035 -1.331 -30.875 1.00 77.94 91 GLU A N 1
ATOM 741 C CA . GLU A 1 91 ? 9.353 -0.555 -31.919 1.00 77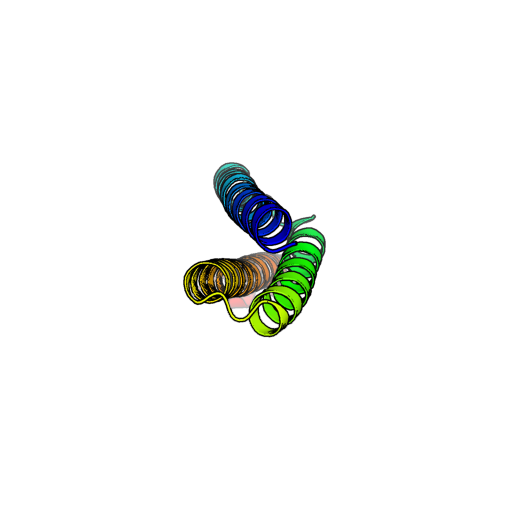.94 91 GLU A CA 1
ATOM 742 C C . GLU A 1 91 ? 8.112 0.212 -31.428 1.00 77.94 91 GLU A C 1
ATOM 744 O O . GLU A 1 91 ? 7.726 1.210 -32.032 1.00 77.94 91 GLU A O 1
ATOM 749 N N . LEU A 1 92 ? 7.509 -0.212 -30.312 1.00 70.25 92 LEU A N 1
ATOM 750 C CA . LEU A 1 92 ? 6.425 0.506 -29.636 1.00 70.25 92 LEU A CA 1
ATOM 751 C C . LEU A 1 92 ? 6.942 1.505 -28.589 1.00 70.25 92 LEU A C 1
ATOM 753 O O . LEU A 1 92 ? 6.204 2.417 -28.226 1.00 70.25 92 LEU A O 1
ATOM 757 N N . ALA A 1 93 ? 8.195 1.371 -28.141 1.00 60.34 93 ALA A N 1
ATOM 758 C CA . ALA A 1 93 ? 8.813 2.253 -27.147 1.00 60.34 93 ALA A CA 1
ATOM 759 C C . ALA A 1 93 ? 9.267 3.619 -27.715 1.00 60.34 93 ALA A C 1
ATOM 761 O O . ALA A 1 93 ? 9.574 4.530 -26.956 1.00 60.34 93 ALA A O 1
ATOM 762 N N . THR A 1 94 ? 9.323 3.784 -29.044 1.00 56.53 94 THR A N 1
ATOM 763 C CA . THR A 1 94 ? 9.898 4.963 -29.733 1.00 56.53 94 THR A CA 1
ATOM 764 C C . THR A 1 94 ? 8.854 5.906 -30.355 1.00 56.53 94 THR A C 1
ATOM 766 O O . THR A 1 94 ? 9.017 6.366 -31.488 1.00 56.53 94 THR A O 1
ATOM 769 N N . LYS A 1 95 ? 7.786 6.241 -29.621 1.00 50.03 95 LYS A N 1
ATOM 770 C CA . LYS A 1 95 ? 6.881 7.349 -29.984 1.00 50.03 95 LYS A CA 1
ATOM 771 C C . LYS A 1 95 ? 6.853 8.454 -28.944 1.00 50.03 95 LYS A C 1
ATOM 773 O O . LYS A 1 95 ? 6.584 8.136 -27.771 1.00 50.03 95 LYS A O 1
#